Protein AF-A0A538TF18-F1 (afdb_monomer)

Mean predicted aligned error: 10.67 Å

Secondary structure (DSSP, 8-state):
----------EEEE--------SS-TTHHHHHEEEEEEETTTS-HHHHHHHPPPHHHHHHHHHHHHHTT--EEEEE-SSEEEEEEE-SSHHHHHHHHHHHHHHS-TTTSSSTTPEEEETHHHHHHHHHHHTTTTSSSTT-TTGGGT-

Foldseek 3Di:
DDDPDPPQDWDKDFLDDDDDDPDDPPPVQLQQKKKKKFFVVLDPLVLLVLLQQDPQLVVQLSVQCVVVPWGWIWGDGSGMTMIMTGHPDDVNVVSNQVSNCVSHPVPNPDDPRIDMDGRPRNVVVVVCQCCCVRPPDRPDNPNVVVD

Organism: Eiseniibacteriota bacterium (NCBI:txid2212470)

Structure (mmCIF, N/CA/C/O backbone):
data_AF-A0A538TF18-F1
#
_entry.id   AF-A0A538TF18-F1
#
loop_
_atom_site.group_PDB
_atom_site.id
_atom_site.type_symbol
_atom_site.label_atom_id
_atom_site.label_alt_id
_atom_site.label_comp_id
_atom_site.label_asym_id
_atom_site.label_entity_id
_atom_site.label_seq_id
_atom_site.pdbx_PDB_ins_code
_atom_site.Cartn_x
_atom_site.Cartn_y
_atom_site.Cartn_z
_atom_site.occupancy
_atom_site.B_iso_or_equiv
_atom_site.auth_seq_id
_atom_site.auth_comp_id
_atom_site.auth_asym_id
_atom_site.auth_atom_id
_atom_site.pdbx_PDB_model_num
ATOM 1 N N . MET A 1 1 ? 23.520 30.107 -6.357 1.00 31.83 1 MET A N 1
ATOM 2 C CA . MET A 1 1 ? 23.564 29.030 -5.351 1.00 31.83 1 MET A CA 1
ATOM 3 C C . MET A 1 1 ? 22.113 28.641 -5.186 1.00 31.83 1 MET A C 1
ATOM 5 O O . MET A 1 1 ? 21.362 29.465 -4.696 1.00 31.83 1 MET A O 1
ATOM 9 N N . ALA A 1 2 ? 21.702 27.575 -5.872 1.00 30.50 2 ALA A N 1
ATOM 10 C CA . ALA A 1 2 ? 20.295 27.252 -6.080 1.00 30.50 2 ALA A CA 1
ATOM 11 C C . ALA A 1 2 ? 19.682 26.739 -4.775 1.00 30.50 2 ALA A C 1
ATOM 13 O O . ALA A 1 2 ? 20.268 25.869 -4.130 1.00 30.50 2 ALA A O 1
ATOM 14 N N . ASP A 1 3 ? 18.546 27.323 -4.409 1.00 27.80 3 ASP A N 1
ATOM 15 C CA . ASP A 1 3 ? 17.735 26.935 -3.267 1.00 27.80 3 ASP A CA 1
ATOM 16 C C . ASP A 1 3 ? 17.178 25.523 -3.483 1.00 27.80 3 ASP A C 1
ATOM 18 O O . ASP A 1 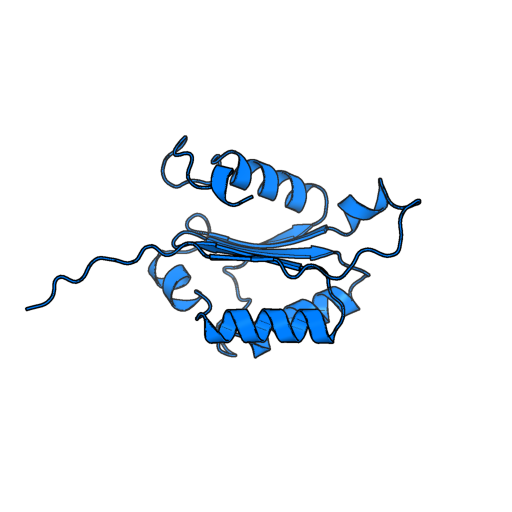3 ? 16.599 25.208 -4.524 1.00 27.80 3 ASP A O 1
ATOM 22 N N . ALA A 1 4 ? 17.407 24.656 -2.499 1.00 30.61 4 ALA A N 1
ATOM 23 C CA . ALA A 1 4 ? 16.839 23.322 -2.433 1.00 30.61 4 ALA A CA 1
ATOM 24 C C . ALA A 1 4 ? 15.389 23.428 -1.935 1.00 30.61 4 ALA A C 1
ATOM 26 O O . ALA A 1 4 ? 15.114 23.278 -0.746 1.00 30.61 4 ALA A O 1
ATOM 27 N N . GLU A 1 5 ? 14.460 23.722 -2.844 1.00 31.36 5 GLU A N 1
ATOM 28 C CA . GLU A 1 5 ? 13.035 23.502 -2.600 1.00 31.36 5 GLU A CA 1
ATOM 29 C C . GLU A 1 5 ? 12.767 21.992 -2.529 1.00 31.36 5 GLU A C 1
ATOM 31 O O . GLU A 1 5 ? 12.745 21.275 -3.529 1.00 31.36 5 GLU A O 1
ATOM 36 N N . SER A 1 6 ? 12.600 21.533 -1.289 1.00 39.31 6 SER A N 1
ATOM 37 C CA . SER A 1 6 ? 11.969 20.284 -0.865 1.00 39.31 6 SER A CA 1
ATOM 38 C C . SER A 1 6 ? 10.733 19.968 -1.721 1.00 39.31 6 SER A C 1
ATOM 40 O O . SER A 1 6 ? 9.635 20.470 -1.469 1.00 39.31 6 SER A O 1
ATOM 42 N N . THR A 1 7 ? 10.909 19.124 -2.732 1.00 36.72 7 THR A N 1
ATOM 43 C CA . THR A 1 7 ? 9.839 18.672 -3.624 1.00 36.72 7 THR A CA 1
ATOM 44 C C . THR A 1 7 ? 9.092 17.528 -2.939 1.00 36.72 7 THR A C 1
ATOM 46 O O . THR A 1 7 ? 9.462 16.359 -3.032 1.00 36.72 7 THR A O 1
ATOM 49 N N . CYS A 1 8 ? 8.057 17.884 -2.177 1.00 37.59 8 CYS A N 1
ATOM 50 C CA . CYS A 1 8 ? 7.060 16.957 -1.647 1.00 37.59 8 CYS A CA 1
ATOM 51 C C . CYS A 1 8 ? 6.126 16.534 -2.793 1.00 37.59 8 CYS A C 1
ATOM 53 O O . CYS A 1 8 ? 4.975 16.959 -2.863 1.00 37.59 8 CYS A O 1
ATOM 55 N N . ASP A 1 9 ? 6.631 15.757 -3.752 1.00 41.44 9 ASP A N 1
ATOM 56 C CA . ASP A 1 9 ? 5.785 15.266 -4.837 1.00 41.44 9 ASP A CA 1
ATOM 57 C C . ASP A 1 9 ? 5.034 14.015 -4.369 1.00 41.44 9 ASP A C 1
ATOM 59 O O . ASP A 1 9 ? 5.609 12.942 -4.163 1.00 41.44 9 ASP A O 1
ATOM 63 N N . THR A 1 10 ? 3.724 14.167 -4.193 1.00 45.47 10 THR A N 1
ATOM 64 C CA . THR A 1 10 ? 2.786 13.063 -3.970 1.00 45.47 10 THR A CA 1
ATOM 65 C C . THR A 1 10 ? 2.471 12.396 -5.309 1.00 45.47 10 THR A C 1
ATOM 67 O O . THR A 1 10 ? 2.102 13.079 -6.262 1.00 45.47 10 THR A O 1
ATOM 70 N N . TRP A 1 11 ? 2.582 11.065 -5.395 1.00 48.03 11 TRP A N 1
ATOM 71 C CA . TRP A 1 11 ? 2.313 10.322 -6.629 1.00 48.03 11 TRP A CA 1
ATOM 72 C C . TRP A 1 11 ? 1.281 9.221 -6.390 1.00 48.03 11 TRP A C 1
ATOM 74 O O . TRP A 1 11 ? 1.498 8.305 -5.596 1.00 48.03 11 TRP A O 1
ATOM 84 N N . VAL A 1 12 ? 0.185 9.281 -7.142 1.00 47.88 12 VAL A N 1
ATOM 85 C CA . VAL A 1 12 ? -0.804 8.205 -7.241 1.00 47.88 12 VAL A CA 1
ATOM 86 C C . VAL A 1 12 ? -0.584 7.519 -8.579 1.00 47.88 12 VAL A C 1
ATOM 88 O O . VAL A 1 12 ? -0.775 8.133 -9.629 1.00 47.88 12 VAL A O 1
ATOM 91 N N . ILE A 1 13 ? -0.172 6.253 -8.560 1.00 52.47 13 ILE A N 1
ATOM 92 C CA . ILE A 1 13 ? -0.143 5.442 -9.778 1.00 52.47 13 ILE A CA 1
ATOM 93 C C . ILE A 1 13 ? -1.381 4.557 -9.768 1.00 52.47 13 ILE A C 1
ATOM 95 O O . ILE A 1 13 ? -1.475 3.584 -9.017 1.00 52.47 13 ILE A O 1
ATOM 99 N N . MET A 1 14 ? -2.337 4.917 -10.621 1.00 47.59 14 MET A N 1
ATOM 100 C CA . MET A 1 14 ? -3.491 4.089 -10.941 1.00 47.59 14 MET A CA 1
ATOM 101 C C . MET A 1 14 ? -3.171 3.253 -12.177 1.00 47.59 14 MET A C 1
ATOM 103 O O . MET A 1 14 ? -3.177 3.769 -13.294 1.00 47.59 14 MET A O 1
ATOM 107 N N . THR A 1 15 ? -2.933 1.956 -11.993 1.00 49.56 15 THR A N 1
ATOM 108 C CA . THR A 1 15 ? -3.030 1.015 -13.114 1.00 49.56 15 THR A CA 1
ATOM 109 C C . THR A 1 15 ? -4.506 0.669 -13.276 1.00 49.56 15 THR A C 1
ATOM 111 O O . THR A 1 15 ? -5.120 0.117 -12.366 1.00 49.56 15 THR A O 1
ATOM 114 N N . THR A 1 16 ? -5.123 1.075 -14.387 1.00 39.69 16 THR A N 1
ATOM 115 C CA . THR A 1 16 ? -6.516 0.715 -14.692 1.00 39.69 16 THR A CA 1
ATOM 116 C C . THR A 1 16 ? -6.534 -0.183 -15.919 1.00 39.69 16 THR A C 1
ATOM 118 O O . THR A 1 16 ? -6.251 0.261 -17.031 1.00 39.69 16 THR A O 1
ATOM 121 N N . VAL A 1 17 ? -6.862 -1.464 -15.737 1.00 42.62 17 VAL A N 1
ATOM 122 C CA . VAL A 1 17 ? -7.113 -2.379 -16.856 1.00 42.62 17 VAL A CA 1
ATOM 123 C C . VAL A 1 17 ? -8.586 -2.225 -17.279 1.00 42.62 17 VAL A C 1
ATOM 125 O O . VAL A 1 17 ? -9.463 -2.154 -16.414 1.00 42.62 17 VAL A O 1
ATOM 128 N N . PRO A 1 18 ? -8.929 -2.142 -18.583 1.00 32.41 18 PRO A N 1
ATOM 129 C CA . PRO A 1 18 ? -10.301 -1.883 -19.022 1.00 32.41 18 PRO A CA 1
ATOM 130 C C . PRO A 1 18 ? -11.297 -2.940 -18.523 1.00 32.41 18 PRO A C 1
ATOM 132 O O . PRO A 1 18 ? -11.232 -4.119 -18.878 1.00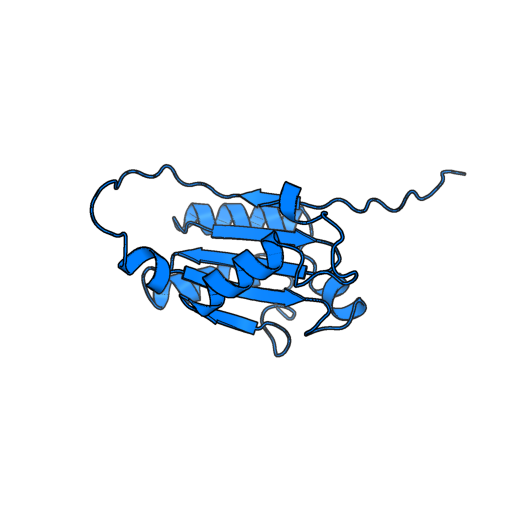 32.41 18 PRO A O 1
ATOM 135 N N . HIS A 1 19 ? -12.272 -2.496 -17.731 1.00 45.62 19 HIS A N 1
ATOM 136 C CA . HIS A 1 19 ? -13.249 -3.356 -17.066 1.00 45.62 19 HIS A CA 1
ATOM 137 C C . HIS A 1 19 ? -14.273 -3.924 -18.064 1.00 45.62 19 HIS A C 1
ATOM 139 O O . HIS A 1 19 ? -15.319 -3.328 -18.331 1.00 45.62 19 HIS A O 1
ATOM 145 N N . THR A 1 20 ? -14.026 -5.120 -18.597 1.00 41.88 20 THR A N 1
ATOM 146 C CA . THR A 1 20 ? -15.028 -5.878 -19.365 1.00 41.88 20 THR A CA 1
ATOM 147 C C . THR A 1 20 ? -15.590 -7.035 -18.547 1.00 41.88 20 THR A C 1
ATOM 149 O O . THR A 1 20 ? -15.412 -8.194 -18.893 1.00 41.88 20 THR A O 1
ATOM 152 N N . ARG A 1 21 ? -16.304 -6.735 -17.450 1.00 48.56 21 ARG A N 1
ATOM 153 C CA . ARG A 1 21 ? -17.258 -7.675 -16.814 1.00 48.56 21 ARG A CA 1
ATOM 154 C C . ARG A 1 21 ? -18.216 -6.959 -15.844 1.00 48.56 21 ARG A C 1
ATOM 156 O O . ARG A 1 21 ? -18.183 -7.121 -14.630 1.00 48.56 21 ARG A O 1
ATOM 163 N N . ARG A 1 22 ? -19.121 -6.148 -16.403 1.00 49.00 22 ARG A N 1
ATOM 164 C CA . ARG A 1 22 ? -20.319 -5.640 -15.706 1.00 49.00 22 ARG A CA 1
ATOM 165 C C . ARG A 1 22 ? -21.320 -6.791 -15.530 1.00 49.00 22 ARG A C 1
ATOM 167 O O . ARG A 1 22 ? -21.841 -7.231 -16.545 1.00 49.00 22 ARG A O 1
ATOM 174 N N . ALA A 1 23 ? -21.590 -7.251 -14.299 1.00 43.94 23 ALA A N 1
ATOM 175 C CA . ALA A 1 23 ? -22.965 -7.523 -13.811 1.00 43.94 23 ALA A CA 1
ATOM 176 C C . ALA A 1 23 ? -23.094 -8.306 -12.479 1.00 43.94 23 ALA A C 1
ATOM 178 O O . ALA A 1 23 ? -24.160 -8.200 -11.883 1.00 43.94 23 ALA A O 1
ATOM 179 N N . GLN A 1 24 ? -22.102 -9.057 -11.964 1.00 44.03 24 GLN A N 1
ATOM 180 C CA . GLN A 1 24 ? -22.418 -10.095 -10.944 1.00 44.03 24 GLN A CA 1
ATOM 181 C C . GLN A 1 24 ? -21.729 -10.017 -9.557 1.00 44.03 24 GLN A C 1
ATOM 183 O O . GLN A 1 24 ? -22.069 -10.811 -8.690 1.00 44.03 24 GLN A O 1
ATOM 188 N N . ALA A 1 25 ? -20.812 -9.080 -9.283 1.00 49.59 25 ALA A N 1
ATOM 189 C CA . ALA A 1 25 ? -19.827 -9.243 -8.192 1.00 49.59 25 ALA A CA 1
ATOM 190 C C . ALA A 1 25 ? -19.903 -8.241 -7.011 1.00 49.59 25 ALA A C 1
ATOM 192 O O . ALA A 1 25 ? -18.881 -7.935 -6.406 1.00 49.59 25 ALA A O 1
ATOM 193 N N . ARG A 1 26 ? -21.070 -7.676 -6.661 1.00 51.09 26 ARG A N 1
ATOM 194 C CA . ARG A 1 26 ? -21.117 -6.577 -5.661 1.00 51.09 26 ARG A CA 1
ATOM 195 C C . ARG A 1 26 ? -20.726 -6.985 -4.230 1.00 51.09 26 ARG A C 1
ATOM 197 O O . ARG A 1 26 ? -20.221 -6.137 -3.506 1.00 51.09 26 ARG A O 1
ATOM 204 N N . THR A 1 27 ? -20.912 -8.247 -3.839 1.00 47.50 27 THR A N 1
ATOM 205 C CA . THR A 1 27 ? -20.499 -8.758 -2.513 1.00 47.50 27 THR A CA 1
ATOM 206 C C . THR A 1 27 ? -19.102 -9.384 -2.549 1.00 47.50 27 THR A C 1
ATOM 208 O O . THR A 1 27 ? -18.315 -9.178 -1.633 1.00 47.50 27 THR A O 1
ATOM 211 N N . THR A 1 28 ? -18.745 -10.052 -3.649 1.00 59.19 28 THR A N 1
ATOM 212 C CA . THR A 1 28 ? -17.429 -10.686 -3.840 1.00 59.19 28 THR A CA 1
ATOM 213 C C . THR A 1 28 ? -16.298 -9.663 -3.982 1.00 59.19 28 THR A C 1
ATOM 215 O O . THR A 1 28 ? -15.181 -9.935 -3.565 1.00 59.19 28 THR A O 1
ATOM 218 N N . ALA A 1 29 ? -16.586 -8.469 -4.520 1.00 69.25 29 ALA A N 1
ATOM 219 C CA . ALA A 1 29 ? -15.574 -7.438 -4.760 1.00 69.25 29 ALA A CA 1
ATOM 220 C C . ALA A 1 29 ? -14.911 -6.917 -3.473 1.00 69.25 29 ALA A C 1
ATOM 222 O O . ALA A 1 29 ? -13.706 -6.668 -3.466 1.00 69.25 29 ALA A O 1
ATOM 223 N N . ILE A 1 30 ? -15.675 -6.776 -2.379 1.00 78.19 30 ILE A N 1
ATOM 224 C CA . ILE A 1 30 ? -15.098 -6.376 -1.088 1.00 78.19 30 ILE A CA 1
ATOM 225 C C . ILE A 1 30 ? -14.239 -7.513 -0.548 1.00 78.19 30 ILE A C 1
ATOM 227 O O . ILE A 1 30 ? -13.107 -7.263 -0.169 1.00 78.19 30 ILE A O 1
ATOM 231 N N . GLU A 1 31 ? -14.725 -8.757 -0.561 1.00 85.75 31 GLU A N 1
ATOM 232 C CA . GLU A 1 31 ? -13.977 -9.917 -0.049 1.00 85.75 31 GLU A CA 1
ATOM 233 C C . GLU A 1 31 ? -12.645 -10.146 -0.774 1.00 85.75 31 GLU A C 1
ATOM 235 O O . GLU A 1 31 ? -11.685 -10.613 -0.161 1.00 85.75 31 GLU A O 1
ATOM 240 N N . SER A 1 32 ? -12.564 -9.771 -2.052 1.00 89.25 32 SER A N 1
ATOM 241 C CA . SER A 1 32 ? -11.336 -9.836 -2.846 1.00 89.25 32 SER A CA 1
ATOM 242 C C . SER A 1 32 ? -10.363 -8.682 -2.610 1.00 89.25 32 SER A C 1
ATOM 244 O O . SER A 1 32 ? -9.212 -8.796 -3.012 1.00 89.25 32 SER A O 1
ATOM 246 N N . LEU A 1 33 ? -10.764 -7.571 -1.981 1.00 93.12 33 LEU A N 1
ATOM 247 C CA . LEU A 1 33 ? -9.846 -6.447 -1.794 1.00 93.12 33 LEU A CA 1
ATOM 248 C C . LEU A 1 33 ? -8.735 -6.827 -0.811 1.00 93.12 33 LEU A C 1
ATOM 250 O O . LEU A 1 33 ? -8.985 -7.382 0.264 1.00 93.12 33 LEU A O 1
ATOM 254 N N . ARG A 1 34 ? -7.500 -6.517 -1.179 1.00 94.81 34 ARG A N 1
ATOM 255 C CA . ARG A 1 34 ? -6.318 -6.659 -0.338 1.00 94.81 34 ARG A CA 1
ATOM 256 C C . ARG A 1 34 ? -5.567 -5.341 -0.296 1.00 94.81 34 ARG A C 1
ATOM 258 O O . ARG A 1 34 ? -5.631 -4.562 -1.247 1.00 94.81 34 ARG A O 1
ATOM 265 N N . ALA A 1 35 ? -4.880 -5.102 0.812 1.00 93.56 35 ALA A N 1
ATOM 266 C CA . ALA A 1 35 ? -3.960 -3.990 0.942 1.00 93.56 35 ALA A CA 1
ATOM 267 C C . ALA A 1 35 ? -2.681 -4.427 1.649 1.00 93.56 35 ALA A C 1
ATOM 269 O O . ALA A 1 35 ? -2.712 -5.235 2.577 1.00 93.56 35 ALA A O 1
ATOM 270 N N . LEU A 1 36 ? -1.568 -3.846 1.230 1.00 91.88 36 LEU A N 1
ATOM 271 C CA . LEU A 1 36 ? -0.288 -3.929 1.907 1.00 91.88 36 LEU A CA 1
ATOM 272 C C . LEU A 1 36 ? 0.142 -2.500 2.216 1.00 91.88 36 LEU A C 1
ATOM 274 O O . LEU A 1 36 ? 0.318 -1.704 1.296 1.00 91.88 36 LEU A O 1
ATOM 278 N N . THR A 1 37 ? 0.261 -2.167 3.497 1.00 90.19 37 THR A N 1
ATOM 279 C CA . THR A 1 37 ? 0.462 -0.786 3.948 1.00 90.19 37 THR A CA 1
ATOM 280 C C . THR A 1 37 ? 1.651 -0.666 4.889 1.00 90.19 37 THR A C 1
ATOM 282 O O . THR A 1 37 ? 1.839 -1.495 5.778 1.00 90.19 37 THR A O 1
ATOM 285 N N . ILE A 1 38 ? 2.416 0.408 4.725 1.00 87.19 38 ILE A N 1
ATOM 286 C CA . ILE A 1 38 ? 3.363 0.927 5.710 1.00 87.19 38 ILE A CA 1
ATOM 287 C C . ILE A 1 38 ? 3.093 2.420 5.894 1.00 87.19 38 ILE A C 1
ATOM 289 O O . ILE A 1 38 ? 2.815 3.135 4.928 1.00 87.19 38 ILE A O 1
ATOM 293 N N . SER A 1 39 ? 3.146 2.901 7.133 1.00 86.56 39 SER A N 1
ATOM 294 C CA . SER A 1 39 ? 2.950 4.319 7.435 1.00 86.56 39 SER A CA 1
ATOM 295 C C . SER A 1 39 ? 3.769 4.752 8.645 1.00 86.56 39 SER A C 1
ATOM 297 O O . SER A 1 39 ? 4.347 3.921 9.343 1.00 86.56 39 SER A O 1
ATOM 299 N N . HIS A 1 40 ? 3.757 6.049 8.939 1.00 81.88 40 HIS A N 1
ATOM 300 C CA . HIS A 1 40 ? 4.415 6.626 10.118 1.00 81.88 40 HIS A CA 1
ATOM 301 C C . HIS A 1 40 ? 3.905 6.068 11.467 1.00 81.88 40 HIS A C 1
ATOM 303 O O . HIS A 1 40 ? 4.531 6.281 12.502 1.00 81.88 40 HIS A O 1
ATOM 309 N N . HIS A 1 41 ? 2.763 5.367 11.477 1.00 80.69 41 HIS A N 1
ATOM 310 C CA . HIS A 1 41 ? 2.266 4.651 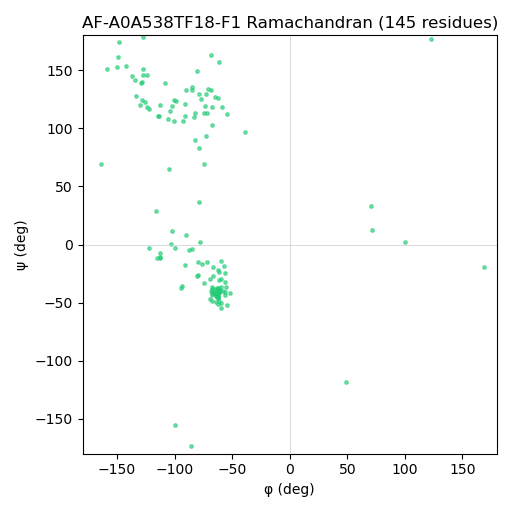12.655 1.00 80.69 41 HIS A CA 1
ATOM 311 C C . HIS A 1 41 ? 2.965 3.302 12.876 1.00 80.69 41 HIS A C 1
ATOM 313 O O . HIS A 1 41 ? 2.994 2.812 14.003 1.00 80.69 41 HIS A O 1
ATOM 319 N N . THR A 1 42 ? 3.492 2.687 11.814 1.00 81.12 42 THR A N 1
ATOM 320 C CA . THR A 1 42 ? 4.093 1.342 11.844 1.00 81.12 42 THR A CA 1
ATOM 321 C C . THR A 1 42 ? 5.601 1.353 11.605 1.00 81.12 42 THR A C 1
ATOM 323 O O . THR A 1 42 ? 6.250 0.329 11.807 1.00 81.12 42 THR A O 1
ATOM 326 N N . ALA A 1 43 ? 6.157 2.489 11.185 1.00 83.25 43 ALA A N 1
ATOM 327 C CA . ALA A 1 43 ? 7.568 2.665 10.885 1.00 83.25 43 ALA A CA 1
ATOM 328 C C . ALA A 1 43 ? 8.017 4.111 11.150 1.00 83.25 43 ALA A C 1
ATOM 330 O O . ALA A 1 43 ? 7.230 5.056 11.074 1.00 83.25 43 ALA A O 1
ATOM 331 N N . SER A 1 44 ? 9.297 4.280 11.455 1.00 83.19 44 SER A N 1
ATOM 332 C CA . SER A 1 44 ? 9.979 5.571 11.530 1.00 83.19 44 SER A CA 1
ATOM 333 C C . SER A 1 44 ? 10.113 6.225 10.148 1.00 83.19 44 SER A C 1
ATOM 335 O O . SER A 1 44 ? 10.003 5.568 9.113 1.00 83.19 44 SER A O 1
ATOM 337 N N . LEU A 1 45 ? 10.386 7.533 10.121 1.00 79.19 45 LEU A N 1
ATOM 338 C CA . LEU A 1 45 ? 10.599 8.261 8.865 1.00 79.19 45 LEU A CA 1
ATOM 339 C C . LEU A 1 45 ? 11.787 7.703 8.065 1.00 79.19 45 LEU A C 1
ATOM 341 O O . LEU A 1 45 ? 11.675 7.544 6.858 1.00 79.19 45 LEU A O 1
ATOM 345 N N . GLU A 1 46 ? 12.882 7.336 8.735 1.00 79.00 46 GLU A N 1
ATOM 346 C CA . GLU A 1 46 ? 14.059 6.729 8.095 1.00 79.00 46 GLU A CA 1
ATOM 347 C C . GLU A 1 46 ? 13.708 5.395 7.411 1.00 79.00 46 GLU A C 1
ATOM 349 O O . GLU A 1 46 ? 14.142 5.118 6.293 1.00 79.00 46 GLU A O 1
ATOM 354 N N . GLU A 1 47 ? 12.859 4.582 8.045 1.00 80.12 47 GLU A N 1
ATOM 355 C CA . GLU A 1 47 ? 12.351 3.347 7.447 1.00 80.12 47 GLU A CA 1
ATOM 356 C C . GLU A 1 47 ? 11.434 3.629 6.255 1.00 80.12 47 GLU A C 1
ATOM 358 O O . GLU A 1 47 ? 11.548 2.950 5.238 1.00 80.12 47 GLU A O 1
ATOM 363 N N . LEU A 1 48 ? 10.555 4.631 6.344 1.00 79.38 48 LEU A N 1
ATOM 364 C CA . LEU A 1 48 ? 9.682 5.026 5.235 1.00 79.38 48 LEU A CA 1
ATOM 365 C C . LEU A 1 48 ? 10.469 5.554 4.034 1.00 79.38 48 LEU A C 1
ATOM 367 O O . LEU A 1 48 ? 10.141 5.201 2.907 1.00 79.38 48 LEU A O 1
ATOM 371 N N . GLU A 1 49 ? 11.500 6.366 4.262 1.00 77.12 49 GLU A N 1
ATOM 372 C CA . GLU A 1 49 ? 12.373 6.893 3.209 1.00 77.12 49 GLU A CA 1
ATOM 373 C C . GLU A 1 49 ? 13.149 5.776 2.514 1.00 77.12 49 GLU A C 1
ATOM 375 O O . GLU A 1 49 ? 13.204 5.735 1.286 1.00 77.12 49 GLU A O 1
ATOM 380 N N . ARG A 1 50 ? 13.695 4.834 3.289 1.00 77.12 50 ARG A N 1
ATOM 381 C CA . ARG A 1 50 ? 14.386 3.656 2.753 1.00 77.12 50 ARG A CA 1
ATOM 382 C C . ARG A 1 50 ? 13.449 2.777 1.921 1.00 77.12 50 ARG A C 1
ATOM 384 O O . ARG A 1 50 ? 13.823 2.305 0.857 1.00 77.12 50 ARG A O 1
ATOM 391 N N . LEU A 1 51 ? 12.212 2.601 2.383 1.00 76.94 51 LEU A N 1
ATOM 392 C CA . LEU A 1 51 ? 11.203 1.758 1.734 1.00 76.94 51 LEU A CA 1
ATOM 393 C C . LEU A 1 51 ? 10.418 2.475 0.629 1.00 76.94 51 LEU A C 1
ATOM 395 O O . LEU A 1 51 ? 9.587 1.855 -0.044 1.00 76.94 51 LEU A O 1
ATOM 399 N N . ALA A 1 52 ? 10.666 3.768 0.424 1.00 77.75 52 ALA A N 1
ATOM 400 C CA . ALA A 1 52 ? 10.015 4.539 -0.613 1.00 77.75 52 ALA A CA 1
ATOM 401 C C . ALA A 1 52 ? 10.467 4.043 -1.991 1.00 77.75 52 ALA A C 1
ATOM 403 O O . ALA A 1 52 ? 11.629 4.144 -2.382 1.00 77.75 52 ALA A O 1
ATOM 404 N N . LEU A 1 53 ? 9.514 3.551 -2.783 1.00 78.25 53 LEU A N 1
ATOM 405 C CA . LEU A 1 53 ? 9.792 3.168 -4.163 1.00 78.25 53 LEU A CA 1
ATOM 406 C C . LEU A 1 53 ? 10.235 4.401 -4.961 1.00 78.25 53 LEU A C 1
ATOM 408 O O . LEU A 1 53 ? 9.503 5.395 -5.026 1.00 78.25 53 LEU A O 1
ATOM 412 N N . SER A 1 54 ? 11.394 4.313 -5.618 1.00 82.50 54 SER A N 1
ATOM 413 C CA . SER A 1 54 ? 11.839 5.316 -6.592 1.00 82.50 54 SER A CA 1
ATOM 414 C C . SER A 1 54 ? 10.859 5.410 -7.776 1.00 82.50 54 SER A C 1
ATOM 416 O O . SER A 1 54 ? 10.162 4.435 -8.064 1.00 82.50 54 SER A O 1
ATOM 418 N N . PRO A 1 55 ? 10.804 6.527 -8.527 1.00 80.75 55 PRO A N 1
ATOM 419 C CA . PRO A 1 55 ? 9.921 6.638 -9.694 1.00 80.75 55 PRO A CA 1
ATOM 420 C C . PRO A 1 55 ? 10.078 5.475 -10.691 1.00 80.75 55 PRO A C 1
ATOM 422 O O . PRO A 1 55 ? 9.093 4.886 -11.126 1.00 80.75 55 PRO A O 1
ATOM 425 N N . ALA A 1 56 ? 11.319 5.055 -10.961 1.00 83.25 56 ALA A N 1
ATOM 426 C CA . ALA A 1 56 ? 11.603 3.920 -11.837 1.00 83.25 56 ALA A CA 1
ATOM 427 C C . ALA A 1 56 ? 11.093 2.581 -11.270 1.00 83.25 56 ALA A C 1
ATOM 429 O O . ALA A 1 56 ? 10.590 1.745 -12.025 1.00 83.25 56 ALA A O 1
ATOM 430 N N . ALA A 1 57 ? 11.201 2.382 -9.952 1.00 83.69 57 ALA A N 1
ATOM 431 C CA . ALA A 1 57 ? 10.664 1.211 -9.264 1.00 83.69 57 ALA A CA 1
ATOM 432 C C . ALA A 1 57 ? 9.131 1.175 -9.334 1.00 83.69 57 ALA A C 1
ATOM 434 O O . ALA A 1 57 ? 8.553 0.127 -9.616 1.00 83.69 57 ALA A O 1
ATOM 435 N N . ARG A 1 58 ? 8.466 2.324 -9.161 1.00 84.12 58 ARG A N 1
ATOM 436 C CA . ARG A 1 58 ? 7.004 2.433 -9.278 1.00 84.12 58 ARG A CA 1
ATOM 437 C C . ARG A 1 58 ? 6.524 2.095 -10.690 1.00 84.12 58 ARG A C 1
ATOM 439 O O . ARG A 1 58 ? 5.612 1.287 -10.848 1.00 84.12 58 ARG A O 1
ATOM 446 N N . ASP A 1 59 ? 7.195 2.619 -11.713 1.00 84.38 59 ASP A N 1
ATOM 447 C CA . ASP A 1 59 ? 6.904 2.292 -13.112 1.00 84.38 59 ASP A CA 1
ATOM 448 C C . ASP A 1 59 ? 7.145 0.808 -13.425 1.00 84.38 59 ASP A C 1
ATOM 450 O O . ASP A 1 59 ? 6.403 0.180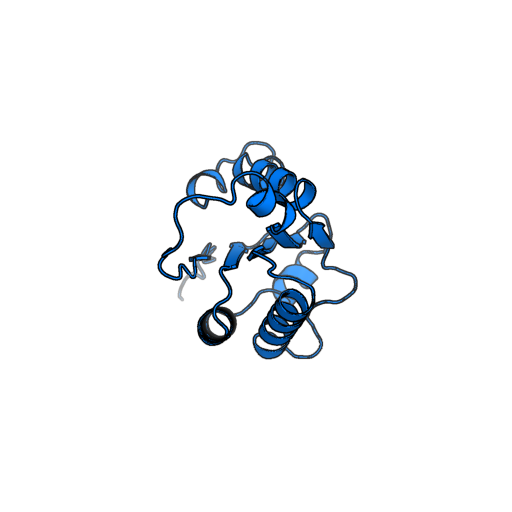 -14.184 1.00 84.38 59 ASP A O 1
ATOM 454 N N . ALA A 1 60 ? 8.204 0.223 -12.860 1.00 86.25 60 ALA A N 1
ATOM 455 C CA . ALA A 1 60 ? 8.495 -1.197 -13.015 1.00 86.25 60 ALA A CA 1
ATOM 456 C C . ALA A 1 60 ? 7.447 -2.074 -12.318 1.00 86.25 60 ALA A C 1
ATOM 458 O O . ALA A 1 60 ? 7.078 -3.114 -12.865 1.00 86.25 60 ALA A O 1
ATOM 459 N N . LEU A 1 61 ? 6.960 -1.662 -11.145 1.00 87.31 61 LEU A N 1
ATOM 460 C CA . LEU A 1 61 ? 5.866 -2.324 -10.441 1.00 87.31 61 LEU A CA 1
ATOM 461 C C . LEU A 1 61 ? 4.583 -2.273 -11.273 1.00 87.31 61 LEU A C 1
ATOM 463 O O . LEU A 1 61 ? 3.999 -3.322 -11.535 1.00 87.31 61 LEU A O 1
ATOM 467 N N . ALA A 1 62 ? 4.201 -1.087 -11.751 1.00 86.44 62 ALA A N 1
ATOM 468 C CA . ALA A 1 62 ? 3.021 -0.893 -12.589 1.00 86.44 62 ALA A CA 1
ATOM 469 C C . ALA A 1 62 ? 3.054 -1.798 -13.830 1.00 86.44 62 ALA A C 1
ATOM 471 O O . ALA A 1 62 ? 2.149 -2.605 -14.028 1.00 86.44 62 ALA A O 1
ATOM 472 N N . ARG A 1 63 ? 4.157 -1.778 -14.595 1.00 87.31 63 ARG A N 1
ATOM 473 C CA . ARG A 1 63 ? 4.328 -2.647 -15.776 1.00 87.31 63 ARG A CA 1
ATOM 474 C C . ARG A 1 63 ? 4.250 -4.136 -15.448 1.00 87.31 63 ARG A C 1
ATOM 476 O O . ARG A 1 63 ? 3.753 -4.915 -16.257 1.00 87.31 63 ARG A O 1
ATOM 483 N N . ARG A 1 64 ? 4.776 -4.558 -14.294 1.00 88.25 64 ARG A N 1
ATOM 484 C CA . ARG A 1 64 ? 4.707 -5.962 -13.867 1.00 88.25 64 ARG A CA 1
ATOM 485 C C . ARG A 1 64 ? 3.277 -6.370 -13.554 1.00 88.25 64 ARG A C 1
ATOM 487 O O . ARG A 1 64 ? 2.856 -7.404 -14.057 1.00 88.25 64 ARG A O 1
ATOM 494 N N . LEU A 1 65 ? 2.559 -5.563 -12.772 1.00 87.69 65 LEU A N 1
ATOM 495 C CA . LEU A 1 65 ? 1.164 -5.811 -12.396 1.00 87.69 65 LEU A CA 1
ATOM 496 C C . LEU A 1 65 ? 0.246 -5.821 -13.627 1.00 87.69 65 LEU A C 1
ATOM 498 O O . LEU A 1 65 ? -0.561 -6.735 -13.780 1.00 87.69 65 LEU A O 1
ATOM 502 N N . GLU A 1 66 ? 0.454 -4.896 -14.565 1.00 87.44 66 GLU A N 1
ATOM 503 C CA . GLU A 1 66 ? -0.227 -4.891 -15.865 1.00 87.44 66 GLU A CA 1
ATOM 504 C C . GLU A 1 66 ? 0.096 -6.142 -16.690 1.00 87.44 66 GLU A C 1
ATOM 506 O O . GLU A 1 66 ? -0.807 -6.777 -17.236 1.00 87.44 66 GLU A O 1
ATOM 511 N N . GLY A 1 67 ? 1.372 -6.540 -16.749 1.00 84.69 67 GLY A N 1
ATOM 512 C CA . GLY A 1 67 ? 1.821 -7.722 -17.488 1.00 84.69 67 GLY A CA 1
ATOM 513 C C . GLY A 1 67 ? 1.211 -9.035 -16.993 1.00 84.69 67 GLY A C 1
ATOM 514 O O . GLY A 1 67 ? 1.118 -9.990 -17.763 1.00 84.69 67 GLY A O 1
ATOM 515 N N . VAL A 1 68 ? 0.764 -9.075 -15.735 1.00 83.38 68 VAL A N 1
ATOM 516 C CA . VAL A 1 68 ? 0.059 -10.220 -15.148 1.00 83.38 68 VAL A CA 1
ATOM 517 C C . VAL A 1 68 ? -1.458 -10.026 -15.025 1.00 83.38 68 VAL A C 1
ATOM 519 O O . VAL A 1 68 ? -2.150 -10.934 -14.571 1.00 83.38 68 VAL A O 1
ATOM 522 N N . GLY A 1 69 ? -1.990 -8.879 -15.458 1.00 84.56 69 GLY A N 1
ATOM 523 C CA . GLY A 1 69 ? -3.426 -8.594 -15.467 1.00 84.56 69 GLY A CA 1
ATOM 524 C C . GLY A 1 69 ? -4.041 -8.380 -14.082 1.00 84.56 69 GLY A C 1
ATOM 525 O O . GLY A 1 69 ? -5.191 -8.763 -13.873 1.00 84.56 69 GLY A O 1
ATOM 526 N N . ILE A 1 70 ? -3.291 -7.804 -13.139 1.00 85.12 70 ILE A N 1
ATOM 527 C CA . ILE A 1 70 ? -3.773 -7.510 -11.783 1.00 85.12 70 ILE A CA 1
ATOM 528 C C . ILE A 1 70 ? -4.189 -6.042 -11.688 1.00 85.12 70 ILE A C 1
ATOM 530 O O . ILE A 1 70 ? -3.377 -5.148 -11.915 1.00 85.12 70 ILE A O 1
ATOM 534 N N . ASP A 1 71 ? -5.442 -5.804 -11.295 1.00 84.50 71 ASP A N 1
ATOM 535 C CA . ASP A 1 71 ? -5.943 -4.467 -10.973 1.00 84.50 71 ASP A CA 1
ATOM 536 C C . ASP A 1 71 ? -5.397 -4.022 -9.611 1.00 84.50 71 ASP A C 1
ATOM 538 O O . ASP A 1 71 ? -5.747 -4.601 -8.574 1.00 84.50 71 ASP A O 1
ATOM 542 N N . ALA A 1 72 ? -4.549 -2.991 -9.619 1.00 89.50 72 ALA A N 1
ATOM 543 C CA . ALA A 1 72 ? -3.911 -2.471 -8.420 1.00 89.50 72 ALA A CA 1
ATOM 544 C C . ALA A 1 72 ? -3.770 -0.941 -8.414 1.00 89.50 72 ALA A C 1
ATOM 546 O O . ALA A 1 72 ? -3.678 -0.282 -9.453 1.00 89.50 72 ALA A O 1
ATOM 547 N N . VAL A 1 73 ? -3.716 -0.383 -7.208 1.00 89.56 73 VAL A N 1
ATOM 548 C CA . VAL A 1 73 ? -3.505 1.041 -6.944 1.00 89.56 73 VAL A CA 1
ATOM 549 C C . VAL A 1 73 ? -2.361 1.191 -5.956 1.00 89.56 73 VAL A C 1
ATOM 551 O O . VAL A 1 73 ? -2.410 0.625 -4.864 1.00 89.56 73 VAL A O 1
ATOM 554 N N . LEU A 1 74 ? -1.346 1.968 -6.334 1.00 87.88 74 LEU A N 1
ATOM 555 C CA . LEU A 1 74 ? -0.257 2.362 -5.447 1.00 87.88 74 LEU A CA 1
ATOM 556 C C . LEU A 1 74 ? -0.481 3.803 -4.975 1.00 87.88 74 LEU A C 1
ATOM 558 O O . LEU A 1 74 ? -0.480 4.734 -5.785 1.00 87.88 74 LEU A O 1
ATOM 562 N N . LEU A 1 75 ? -0.609 3.974 -3.662 1.00 86.19 75 LEU A N 1
ATOM 563 C CA . LEU A 1 75 ? -0.633 5.259 -2.974 1.00 86.19 75 LEU A CA 1
ATOM 564 C C . LEU A 1 75 ? 0.705 5.458 -2.260 1.00 86.19 75 LEU A C 1
ATOM 566 O O . LEU A 1 75 ? 0.979 4.799 -1.259 1.00 86.19 75 LEU A O 1
ATOM 570 N N . ALA A 1 76 ? 1.541 6.360 -2.771 1.00 80.12 76 ALA A N 1
ATOM 571 C CA . ALA A 1 76 ? 2.841 6.665 -2.185 1.00 80.12 76 ALA A CA 1
ATOM 572 C C . ALA A 1 76 ? 2.950 8.162 -1.874 1.00 80.12 76 ALA A C 1
ATOM 574 O O . ALA A 1 76 ? 2.899 9.012 -2.767 1.00 80.12 76 ALA A O 1
ATOM 575 N N . THR A 1 77 ? 3.131 8.472 -0.595 1.00 78.94 77 THR A N 1
ATOM 576 C CA . THR A 1 77 ? 3.407 9.818 -0.084 1.00 78.94 77 THR A CA 1
ATOM 577 C C . THR A 1 77 ? 4.654 9.777 0.803 1.00 78.94 77 THR A C 1
ATOM 579 O O . THR A 1 77 ? 5.231 8.713 1.023 1.00 78.94 77 THR A O 1
ATOM 582 N N . CYS A 1 78 ? 5.079 10.917 1.347 1.00 75.44 78 CYS A N 1
ATOM 583 C CA . CYS A 1 78 ? 6.168 10.962 2.330 1.00 75.44 78 CYS A CA 1
ATOM 584 C C . CYS A 1 78 ? 5.856 10.199 3.632 1.00 75.44 78 CYS A C 1
ATOM 586 O O . CYS A 1 78 ? 6.770 9.787 4.338 1.00 75.44 78 CYS A O 1
ATOM 588 N N . ASN A 1 79 ? 4.573 9.978 3.940 1.00 77.19 79 ASN A N 1
ATOM 589 C CA . ASN A 1 79 ? 4.130 9.450 5.234 1.00 77.19 79 ASN A CA 1
ATOM 590 C C . ASN A 1 79 ? 3.530 8.039 5.151 1.00 77.19 79 ASN A C 1
ATOM 592 O O . ASN A 1 79 ? 3.184 7.460 6.190 1.00 77.19 79 ASN A O 1
ATOM 596 N N . ARG A 1 80 ? 3.341 7.509 3.934 1.00 84.56 80 ARG A N 1
ATOM 597 C CA . ARG A 1 80 ? 2.797 6.167 3.694 1.00 84.56 80 ARG A CA 1
ATOM 598 C C . ARG A 1 80 ? 3.154 5.620 2.320 1.00 84.56 80 ARG A C 1
ATOM 600 O O . ARG A 1 80 ? 3.246 6.363 1.348 1.00 84.56 80 ARG A O 1
ATOM 607 N N . THR A 1 81 ? 3.250 4.300 2.242 1.00 86.31 81 THR A N 1
ATOM 608 C CA . THR A 1 81 ? 3.222 3.554 0.984 1.00 86.31 81 THR A CA 1
ATOM 609 C C . THR A 1 81 ? 2.205 2.431 1.124 1.00 86.31 81 THR A C 1
ATOM 611 O O . THR A 1 81 ? 2.322 1.581 2.005 1.00 86.31 81 THR A O 1
ATOM 614 N N . GLU A 1 82 ? 1.190 2.438 0.267 1.00 89.38 82 GLU A N 1
ATOM 615 C CA . GLU A 1 82 ? 0.081 1.493 0.318 1.00 89.38 82 GLU A CA 1
ATOM 616 C C . GLU A 1 82 ? -0.200 0.938 -1.077 1.00 89.38 82 GLU A C 1
ATOM 618 O O . GLU A 1 82 ? -0.377 1.693 -2.032 1.00 89.38 82 GLU A O 1
ATOM 623 N N . LEU A 1 83 ? -0.246 -0.386 -1.200 1.00 91.25 83 LEU A N 1
ATOM 624 C CA . LEU A 1 83 ? -0.628 -1.079 -2.424 1.00 91.25 83 LEU A CA 1
ATOM 625 C C . LEU A 1 83 ? -1.955 -1.792 -2.192 1.00 91.25 83 LEU A C 1
ATOM 627 O O . LEU A 1 83 ? -2.036 -2.675 -1.341 1.00 91.25 83 LEU A O 1
ATOM 631 N N . TYR A 1 84 ? -2.969 -1.435 -2.969 1.00 92.44 84 TYR A N 1
ATOM 632 C CA . TYR A 1 84 ? -4.286 -2.064 -2.966 1.00 92.44 84 TYR A CA 1
ATOM 633 C C . TYR A 1 84 ? -4.463 -2.889 -4.233 1.00 92.44 84 TYR A C 1
ATOM 635 O O . TYR A 1 84 ? -4.090 -2.424 -5.306 1.00 92.44 84 TYR A O 1
ATOM 643 N N . TRP A 1 85 ? -5.051 -4.080 -4.143 1.00 92.69 85 TRP A N 1
ATOM 644 C CA . TRP A 1 85 ? -5.350 -4.897 -5.323 1.00 92.69 85 TRP A CA 1
ATOM 645 C C . TRP A 1 85 ? -6.590 -5.766 -5.134 1.00 92.69 85 TRP A C 1
ATOM 647 O O . TRP A 1 85 ? -7.038 -6.023 -4.012 1.00 92.69 85 TRP A O 1
ATOM 657 N N . ILE A 1 86 ? -7.143 -6.232 -6.253 1.00 90.69 86 ILE A N 1
ATOM 658 C CA . ILE A 1 86 ? -8.218 -7.226 -6.267 1.00 90.69 86 ILE A CA 1
ATOM 659 C C . ILE A 1 86 ? -7.604 -8.625 -6.348 1.00 90.69 86 ILE A C 1
ATOM 661 O O . ILE A 1 86 ? -7.040 -9.018 -7.367 1.00 90.69 86 ILE A O 1
ATOM 665 N N . SER A 1 87 ? -7.723 -9.391 -5.267 1.00 88.38 87 SER A N 1
ATOM 666 C CA . SER A 1 87 ? -7.269 -10.777 -5.197 1.00 88.38 87 SER A CA 1
ATOM 667 C C . SER A 1 87 ? -8.236 -11.717 -5.914 1.00 88.38 87 SER A C 1
ATOM 669 O O . SER A 1 87 ? -9.428 -11.779 -5.605 1.00 88.38 87 SER A O 1
ATOM 671 N N . GLY A 1 88 ? -7.704 -12.497 -6.855 1.00 86.00 88 GLY A N 1
ATOM 672 C CA . GLY A 1 88 ? -8.381 -13.652 -7.454 1.00 86.00 88 GLY A CA 1
ATOM 673 C C . GLY A 1 88 ? -8.118 -14.964 -6.705 1.00 86.00 88 GLY A C 1
ATOM 674 O O . GLY A 1 88 ? -8.469 -16.029 -7.210 1.00 86.00 88 GLY A O 1
ATOM 675 N N . GLY A 1 89 ? -7.475 -14.899 -5.534 1.00 85.31 89 GLY A N 1
ATOM 676 C CA . GLY A 1 89 ? -6.983 -16.043 -4.772 1.00 85.31 89 GLY A CA 1
ATOM 677 C C . GLY A 1 89 ? -5.479 -15.957 -4.502 1.00 85.31 89 GLY A C 1
ATOM 678 O O . GLY A 1 89 ? -4.788 -15.060 -4.978 1.00 85.31 89 GLY A O 1
ATOM 679 N N . ARG A 1 90 ? -4.960 -16.940 -3.759 1.00 86.25 90 ARG A N 1
ATOM 680 C CA . ARG A 1 90 ? -3.585 -16.939 -3.230 1.00 86.25 90 ARG A CA 1
ATOM 681 C C . ARG A 1 90 ? -2.491 -16.755 -4.291 1.00 86.25 90 ARG A C 1
ATOM 683 O O . ARG A 1 90 ? -1.495 -16.099 -4.020 1.00 86.25 90 ARG A O 1
ATOM 690 N N . GLU A 1 91 ? -2.670 -17.324 -5.480 1.00 87.56 91 GLU A N 1
ATOM 691 C CA . GLU A 1 91 ? -1.706 -17.186 -6.582 1.00 87.56 91 GLU A CA 1
ATOM 692 C C . GLU A 1 91 ? -1.544 -15.719 -7.009 1.00 87.56 91 GLU A C 1
ATOM 694 O O . GLU A 1 91 ? -0.424 -15.246 -7.181 1.00 87.56 91 GLU A O 1
ATOM 699 N N . VAL A 1 92 ? -2.652 -14.973 -7.085 1.00 88.06 92 VAL A N 1
ATOM 700 C CA . VAL A 1 92 ? -2.637 -13.538 -7.402 1.00 88.06 92 VAL A CA 1
ATOM 701 C C . VAL A 1 92 ? -1.869 -12.766 -6.332 1.00 88.06 92 VAL A C 1
ATOM 703 O O . VAL A 1 92 ? -1.013 -11.952 -6.668 1.00 88.06 92 VAL A O 1
ATOM 706 N N . ASP A 1 93 ? -2.111 -13.056 -5.053 1.00 89.00 93 ASP A N 1
ATOM 707 C CA . ASP A 1 93 ? -1.417 -12.384 -3.948 1.00 89.00 93 ASP A CA 1
ATOM 708 C C . ASP A 1 93 ? 0.096 -12.651 -3.996 1.00 89.00 93 ASP A C 1
ATOM 710 O O . ASP A 1 93 ? 0.908 -11.730 -3.884 1.00 89.00 93 ASP A O 1
ATOM 714 N N . GLU A 1 94 ? 0.503 -13.898 -4.245 1.00 88.88 94 GLU A N 1
ATOM 715 C CA . GLU A 1 94 ? 1.914 -14.269 -4.392 1.00 88.88 94 GLU A CA 1
ATOM 716 C C . GLU A 1 94 ? 2.580 -13.557 -5.579 1.00 88.88 94 GLU A C 1
ATOM 718 O O . GLU A 1 94 ? 3.729 -13.114 -5.461 1.00 88.88 94 GLU A O 1
ATOM 723 N N . MET A 1 95 ? 1.857 -13.380 -6.689 1.00 89.12 95 MET A N 1
ATOM 724 C CA . MET A 1 95 ? 2.323 -12.619 -7.849 1.00 89.12 95 MET A CA 1
ATOM 725 C C . MET A 1 95 ? 2.490 -11.130 -7.539 1.00 89.12 95 MET A C 1
ATOM 727 O O . MET A 1 95 ? 3.505 -10.551 -7.930 1.00 89.12 95 MET A O 1
ATOM 731 N N . VAL A 1 96 ? 1.564 -10.515 -6.794 1.00 89.06 96 VAL A N 1
ATOM 732 C CA . VAL A 1 96 ? 1.705 -9.121 -6.333 1.00 89.06 96 VAL A CA 1
ATOM 733 C C . VAL A 1 96 ? 2.933 -8.971 -5.443 1.00 89.06 96 VAL A C 1
ATOM 735 O O . VAL A 1 96 ? 3.765 -8.093 -5.674 1.00 89.06 96 VAL A O 1
ATOM 738 N N . HIS A 1 97 ? 3.104 -9.858 -4.462 1.00 88.19 97 HIS A N 1
ATOM 739 C CA . HIS A 1 97 ? 4.269 -9.832 -3.582 1.00 88.19 97 HIS A CA 1
ATOM 740 C C . HIS A 1 97 ? 5.584 -10.029 -4.351 1.00 88.19 97 HIS A C 1
ATOM 742 O O . HIS A 1 97 ? 6.587 -9.388 -4.037 1.00 88.19 97 HIS A O 1
ATOM 748 N N . ALA A 1 98 ? 5.597 -10.892 -5.371 1.00 86.88 98 ALA A N 1
ATOM 749 C CA . ALA A 1 98 ? 6.754 -11.073 -6.242 1.00 86.88 98 ALA A CA 1
ATOM 750 C C . ALA A 1 98 ? 7.027 -9.836 -7.114 1.00 86.88 98 ALA A C 1
ATOM 752 O O . ALA A 1 98 ? 8.185 -9.451 -7.276 1.00 86.88 98 ALA A O 1
ATOM 753 N N . ALA A 1 99 ? 5.982 -9.191 -7.641 1.00 86.88 99 ALA A N 1
ATOM 754 C CA . ALA A 1 99 ? 6.105 -7.960 -8.415 1.00 86.88 99 ALA A CA 1
ATOM 755 C C . ALA A 1 99 ? 6.687 -6.821 -7.569 1.00 86.88 99 ALA A C 1
ATOM 757 O O . ALA A 1 99 ? 7.582 -6.119 -8.041 1.00 86.88 99 ALA A O 1
ATOM 758 N N . LEU A 1 100 ? 6.240 -6.695 -6.316 1.00 83.75 100 LEU A N 1
ATOM 759 C CA . LEU A 1 100 ? 6.749 -5.713 -5.362 1.00 83.75 100 LEU A CA 1
ATOM 760 C C . LEU A 1 100 ? 8.226 -5.956 -5.030 1.00 83.75 100 LEU A C 1
ATOM 762 O O . LEU A 1 100 ? 9.033 -5.040 -5.169 1.00 83.75 100 LEU A O 1
ATOM 766 N N . ARG A 1 101 ? 8.600 -7.199 -4.695 1.00 82.25 101 ARG A N 1
ATOM 767 C CA . ARG A 1 101 ? 10.003 -7.592 -4.459 1.00 82.25 101 ARG A CA 1
ATOM 768 C C . ARG A 1 101 ? 10.909 -7.331 -5.655 1.00 82.25 101 ARG A C 1
ATOM 770 O O . ARG A 1 101 ? 12.048 -6.930 -5.487 1.00 82.25 101 ARG A O 1
ATOM 777 N N . GLY A 1 102 ? 10.419 -7.583 -6.868 1.00 78.50 102 GLY A N 1
ATOM 778 C CA . GLY A 1 102 ? 11.198 -7.351 -8.083 1.00 78.50 102 GLY A CA 1
ATOM 779 C C . GLY A 1 102 ? 11.304 -5.876 -8.481 1.00 78.50 102 GLY A C 1
ATOM 780 O O . GLY A 1 102 ? 12.109 -5.548 -9.358 1.00 78.50 102 GLY A O 1
ATOM 781 N N . ALA A 1 103 ? 10.440 -5.015 -7.939 1.00 75.56 103 ALA A N 1
ATOM 782 C CA . ALA A 1 103 ? 10.405 -3.585 -8.221 1.00 75.56 103 ALA A CA 1
ATOM 783 C C . ALA A 1 103 ? 11.200 -2.761 -7.202 1.00 75.56 103 ALA A C 1
ATOM 785 O O . ALA A 1 103 ? 11.829 -1.788 -7.607 1.00 75.56 103 ALA A O 1
ATOM 786 N N . GLY A 1 104 ? 11.165 -3.138 -5.923 1.00 68.31 104 GLY A N 1
ATOM 787 C CA . GLY A 1 104 ? 12.019 -2.557 -4.889 1.00 68.31 104 GLY A CA 1
ATOM 788 C C . GLY A 1 104 ? 13.385 -3.233 -4.793 1.00 68.31 104 GLY A C 1
ATOM 789 O O . GLY A 1 104 ? 13.726 -4.101 -5.600 1.00 68.31 104 GLY A O 1
ATOM 790 N N . GLU A 1 105 ? 14.154 -2.841 -3.781 1.00 59.69 105 GLU A N 1
ATOM 791 C CA . GLU A 1 105 ? 15.388 -3.540 -3.435 1.00 59.69 105 GLU A CA 1
ATOM 792 C C . GLU A 1 105 ? 15.052 -4.920 -2.823 1.00 59.69 105 GLU A C 1
ATOM 794 O O . GLU A 1 105 ? 14.162 -5.009 -1.968 1.00 59.69 105 GLU A O 1
ATOM 799 N N . PRO A 1 106 ? 15.72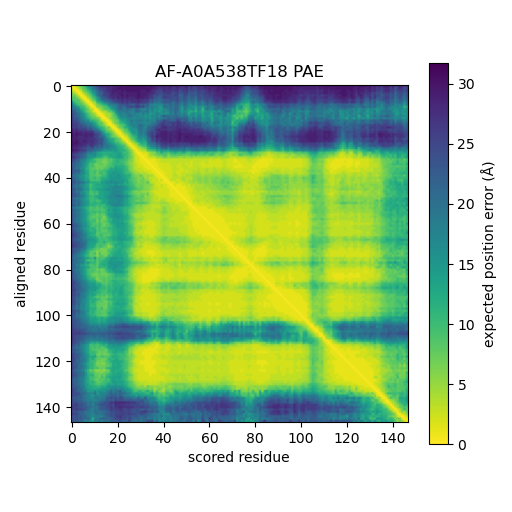7 -6.009 -3.246 1.00 49.19 106 PRO A N 1
ATOM 800 C CA . PRO A 1 106 ? 15.361 -7.389 -2.900 1.00 49.19 106 PRO A CA 1
ATOM 801 C C . PRO A 1 106 ? 15.277 -7.710 -1.400 1.00 49.19 106 PRO A C 1
ATOM 803 O O . PRO A 1 106 ? 14.571 -8.650 -1.034 1.00 49.19 106 PRO A O 1
ATOM 806 N N . ASP A 1 107 ? 15.979 -6.948 -0.556 1.00 51.66 107 ASP A N 1
ATOM 807 C CA . ASP A 1 107 ? 16.095 -7.182 0.890 1.00 51.66 107 ASP A CA 1
ATOM 808 C C . ASP A 1 107 ? 15.165 -6.299 1.743 1.00 51.66 107 ASP A C 1
ATOM 810 O O . ASP A 1 107 ? 15.120 -6.458 2.963 1.00 51.66 107 ASP A O 1
ATOM 814 N N . GLU A 1 108 ? 14.399 -5.384 1.137 1.00 54.00 108 GLU A N 1
ATOM 815 C CA . GLU A 1 108 ? 13.682 -4.345 1.892 1.00 54.00 108 GLU A CA 1
ATOM 816 C C . GLU A 1 108 ? 12.141 -4.481 1.862 1.00 54.00 108 GLU A C 1
ATOM 818 O O . GLU A 1 108 ?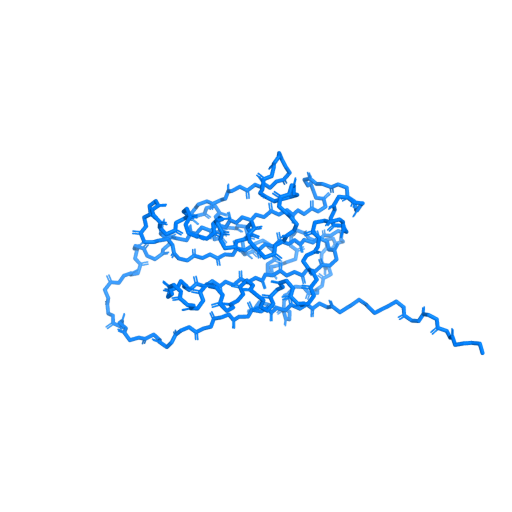 11.457 -3.892 2.695 1.00 54.00 108 GLU A O 1
ATOM 823 N N . LEU A 1 109 ? 11.543 -5.329 1.011 1.00 56.97 109 LEU A N 1
ATOM 824 C CA . LEU A 1 109 ? 10.075 -5.499 0.921 1.00 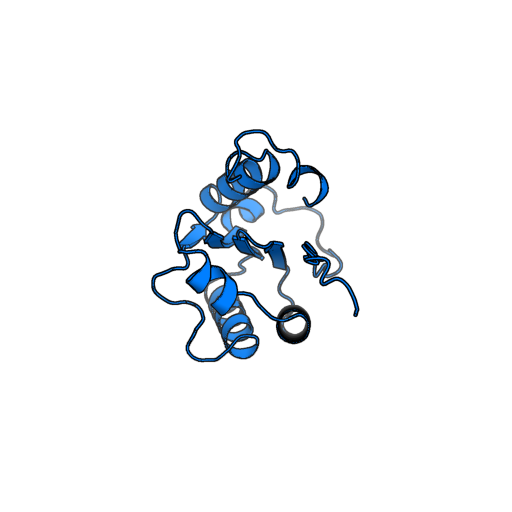56.97 109 LEU A CA 1
ATOM 825 C C . LEU A 1 109 ? 9.639 -6.981 0.878 1.00 56.97 109 LEU A C 1
ATOM 827 O O . LEU A 1 109 ? 10.227 -7.740 0.112 1.00 56.97 109 LEU A O 1
ATOM 831 N N . PRO A 1 110 ? 8.535 -7.428 1.527 1.00 53.50 110 PRO A N 1
ATOM 832 C CA . PRO A 1 110 ? 7.885 -6.975 2.761 1.00 53.50 110 PRO A CA 1
ATOM 833 C C . PRO A 1 110 ? 8.431 -7.736 3.993 1.00 53.50 110 PRO A C 1
ATOM 835 O O . PRO A 1 110 ? 8.326 -8.962 4.065 1.00 53.50 110 PRO A O 1
ATOM 838 N N . GLY A 1 111 ? 8.994 -6.998 4.957 1.00 56.78 111 GLY A N 1
ATOM 839 C CA . GLY A 1 111 ? 9.401 -7.482 6.288 1.00 56.78 111 GLY A CA 1
ATOM 840 C C . GLY A 1 111 ? 8.385 -7.151 7.396 1.00 56.78 111 GLY A C 1
ATOM 841 O O . GLY A 1 111 ? 7.212 -6.917 7.112 1.00 56.78 111 GLY A O 1
ATOM 842 N N . GLU A 1 112 ? 8.848 -7.079 8.653 1.00 60.47 112 GLU A N 1
ATOM 843 C CA . GLU A 1 112 ? 8.041 -6.829 9.873 1.00 60.47 112 GLU A CA 1
ATOM 844 C C . GLU A 1 112 ? 7.221 -5.519 9.860 1.00 60.47 112 GLU A C 1
ATOM 846 O O . GLU A 1 112 ? 6.271 -5.380 10.627 1.00 60.47 112 GLU A O 1
ATOM 851 N N . HIS A 1 113 ? 7.556 -4.566 8.987 1.00 70.00 113 HIS A N 1
ATOM 852 C CA . HIS A 1 113 ? 6.987 -3.212 9.000 1.00 70.00 113 HIS A CA 1
ATOM 853 C C . HIS A 1 113 ? 5.725 -3.032 8.144 1.00 70.00 113 HIS A C 1
ATOM 855 O O . HIS A 1 113 ? 4.999 -2.049 8.321 1.00 70.00 113 HIS A O 1
ATOM 861 N N . PHE A 1 114 ? 5.451 -3.954 7.213 1.00 81.88 114 PHE A N 1
ATOM 862 C CA . PHE A 1 114 ? 4.245 -3.894 6.387 1.00 81.88 114 PHE A CA 1
ATOM 863 C C . PHE A 1 114 ? 3.095 -4.647 7.044 1.00 81.88 114 PHE A C 1
ATOM 865 O O . PHE A 1 114 ? 3.222 -5.803 7.442 1.00 81.88 114 PHE A O 1
ATOM 872 N N . THR A 1 115 ? 1.932 -4.006 7.084 1.00 88.94 115 THR A N 1
ATOM 873 C CA . THR A 1 115 ? 0.688 -4.618 7.543 1.00 88.94 115 THR A CA 1
ATOM 874 C C . THR A 1 115 ? -0.154 -5.034 6.342 1.00 88.94 115 THR A C 1
ATOM 876 O O . THR A 1 115 ? -0.459 -4.217 5.472 1.00 88.94 115 THR A O 1
ATOM 879 N N . GLY A 1 116 ? -0.529 -6.312 6.290 1.00 91.31 116 GLY A N 1
ATOM 880 C CA . GLY A 1 116 ? -1.509 -6.830 5.336 1.00 91.31 116 GLY A CA 1
ATOM 881 C C . GLY A 1 116 ? -2.933 -6.644 5.858 1.00 91.31 116 GLY A C 1
ATOM 882 O O . GLY A 1 116 ? -3.218 -6.971 7.009 1.00 91.31 116 GLY A O 1
ATOM 883 N N . LEU A 1 117 ? -3.829 -6.133 5.016 1.00 93.81 117 LEU A N 1
ATOM 884 C CA . LEU A 1 117 ? -5.249 -5.972 5.317 1.00 93.81 117 LEU A CA 1
ATOM 885 C C . LEU A 1 117 ? -6.094 -6.682 4.262 1.00 93.81 117 LEU A C 1
ATOM 887 O O . LEU A 1 117 ? -5.770 -6.683 3.074 1.00 93.81 117 LEU A O 1
ATOM 891 N N . GLU A 1 118 ? -7.228 -7.229 4.693 1.00 94.06 118 GLU A N 1
ATOM 892 C CA . GLU A 1 118 ? -8.141 -7.956 3.816 1.00 94.06 118 GLU A CA 1
ATOM 893 C C . GLU A 1 118 ? -9.568 -7.432 3.924 1.00 94.06 118 GLU A C 1
ATOM 895 O O . GLU A 1 118 ? -10.043 -7.037 4.993 1.00 94.06 118 GLU A O 1
ATOM 900 N N . ALA A 1 119 ? -10.266 -7.468 2.796 1.00 92.44 119 ALA A N 1
ATOM 901 C CA . ALA A 1 119 ? -11.685 -7.212 2.679 1.00 92.44 119 ALA A CA 1
ATOM 902 C C . ALA A 1 119 ? -12.145 -5.931 3.388 1.00 92.44 119 ALA A C 1
ATOM 904 O O . ALA A 1 119 ? -11.704 -4.828 3.058 1.00 92.44 119 ALA A O 1
ATOM 905 N N . LEU A 1 120 ? -13.030 -6.060 4.380 1.00 93.06 120 LEU A N 1
ATOM 906 C CA . LEU A 1 120 ? -13.578 -4.920 5.106 1.00 93.06 120 LEU A CA 1
ATOM 907 C C . LEU A 1 120 ? -12.497 -4.119 5.845 1.00 93.06 120 LEU A C 1
ATOM 909 O O . LEU A 1 120 ? -12.646 -2.906 5.971 1.00 93.06 120 LEU A O 1
ATOM 913 N N . ALA A 1 121 ? -11.411 -4.753 6.298 1.00 93.81 121 ALA A N 1
ATOM 914 C CA . ALA A 1 121 ? -10.304 -4.043 6.936 1.00 93.81 121 ALA A CA 1
ATOM 915 C C . ALA A 1 121 ? -9.569 -3.149 5.927 1.00 93.81 121 ALA A C 1
ATOM 917 O O . ALA A 1 121 ? -9.318 -1.985 6.225 1.00 93.81 121 ALA A O 1
ATOM 918 N N . ALA A 1 122 ? -9.317 -3.653 4.713 1.00 93.81 122 ALA A N 1
ATOM 919 C CA . ALA A 1 122 ? -8.716 -2.871 3.633 1.00 93.81 122 ALA A CA 1
ATOM 920 C C . ALA A 1 122 ? -9.622 -1.701 3.207 1.00 93.81 122 ALA A C 1
ATOM 922 O O . ALA A 1 122 ? -9.153 -0.573 3.084 1.00 93.81 122 ALA A O 1
ATOM 923 N N . VAL A 1 123 ? -10.933 -1.939 3.061 1.00 91.88 123 VAL A N 1
ATOM 924 C CA . VAL A 1 123 ? -11.913 -0.882 2.742 1.00 91.88 123 VAL A CA 1
ATOM 925 C C . VAL A 1 123 ? -11.978 0.175 3.846 1.00 91.88 123 VAL A C 1
ATOM 927 O O . VAL A 1 123 ? -11.979 1.372 3.568 1.00 91.88 123 VAL A O 1
ATOM 930 N N . THR A 1 124 ? -12.039 -0.258 5.105 1.00 91.50 124 THR A N 1
ATOM 931 C CA . THR A 1 124 ? -12.112 0.649 6.258 1.00 91.50 124 THR A CA 1
ATOM 932 C C . THR A 1 124 ? -10.856 1.506 6.344 1.00 91.50 124 THR A C 1
ATOM 934 O O . THR A 1 124 ? -10.964 2.713 6.544 1.00 91.50 124 THR A O 1
ATOM 937 N N . HIS A 1 125 ? -9.682 0.899 6.159 1.00 91.31 125 HIS A N 1
ATOM 938 C CA . HIS A 1 125 ? -8.409 1.613 6.129 1.00 91.31 125 HIS A CA 1
ATOM 939 C C . HIS A 1 125 ? -8.378 2.649 5.008 1.00 91.31 125 HIS A C 1
ATOM 941 O O . HIS A 1 125 ? -8.166 3.825 5.289 1.00 91.31 125 HIS A O 1
ATOM 947 N N . LEU A 1 126 ? -8.730 2.260 3.778 1.00 89.81 126 LEU A N 1
ATOM 948 C CA . LEU A 1 126 ? -8.786 3.177 2.638 1.00 89.81 126 LEU A CA 1
ATOM 949 C C . LEU A 1 126 ? -9.703 4.380 2.904 1.00 89.81 126 LEU A C 1
ATOM 951 O O . LEU A 1 126 ? -9.326 5.512 2.620 1.00 89.81 126 LEU A O 1
ATOM 955 N N . PHE A 1 127 ? -10.883 4.171 3.498 1.00 88.38 127 PHE A N 1
ATOM 956 C CA . PHE A 1 127 ? -11.767 5.286 3.855 1.00 88.38 127 PHE A CA 1
ATOM 957 C C . PHE A 1 127 ? -11.200 6.172 4.965 1.00 88.38 127 PHE A C 1
ATOM 959 O O . PHE A 1 127 ? -11.389 7.385 4.926 1.00 88.38 127 PHE A O 1
ATOM 966 N N . ARG A 1 128 ? -10.505 5.605 5.955 1.00 86.69 128 ARG A N 1
ATOM 967 C CA . ARG A 1 128 ? -9.842 6.395 7.004 1.00 86.69 128 ARG A CA 1
ATOM 968 C C . ARG A 1 128 ? -8.714 7.241 6.423 1.00 86.69 128 ARG A C 1
ATOM 970 O O . ARG A 1 128 ? -8.622 8.420 6.760 1.00 86.69 128 ARG A O 1
ATOM 977 N N . VAL A 1 129 ? -7.929 6.668 5.511 1.00 84.50 129 VAL A N 1
ATOM 978 C CA . VAL A 1 129 ? -6.901 7.371 4.737 1.00 84.50 129 VAL A CA 1
ATOM 979 C C . VAL A 1 129 ? -7.539 8.499 3.925 1.00 84.50 129 VAL A C 1
ATOM 981 O O . VAL A 1 129 ? -7.178 9.654 4.130 1.00 84.50 129 VAL A O 1
ATOM 984 N N . ALA A 1 130 ? -8.557 8.203 3.110 1.00 82.69 130 ALA A N 1
ATOM 985 C CA . ALA A 1 130 ? -9.269 9.182 2.280 1.00 82.69 130 ALA A CA 1
ATOM 986 C C . ALA A 1 130 ? -9.865 10.349 3.086 1.00 82.69 130 ALA A C 1
ATOM 988 O O . ALA A 1 130 ? -9.778 11.506 2.681 1.00 82.69 130 ALA A O 1
ATOM 989 N N . CYS A 1 131 ? -10.430 10.059 4.260 1.00 80.50 131 CYS A N 1
ATOM 990 C CA . CYS A 1 131 ? -10.989 11.060 5.169 1.00 80.50 131 CYS A CA 1
ATOM 991 C C . CYS A 1 131 ? -9.928 11.815 5.995 1.00 80.50 131 CYS A C 1
ATOM 993 O O . CYS A 1 131 ? -10.299 12.617 6.852 1.00 80.50 131 CYS A O 1
ATOM 995 N N . GLY A 1 132 ? -8.631 11.548 5.798 1.00 75.06 132 GLY A N 1
ATOM 996 C CA . GLY A 1 132 ? -7.536 12.188 6.535 1.00 75.06 132 GLY A CA 1
ATOM 997 C C . GLY A 1 132 ? -7.412 11.755 8.002 1.00 75.06 132 GLY A C 1
ATOM 998 O O . GLY A 1 132 ? -6.672 12.376 8.762 1.00 75.06 132 GLY A O 1
ATOM 999 N N . LEU A 1 133 ? -8.108 10.689 8.418 1.00 76.12 133 LEU A N 1
ATOM 1000 C CA . LEU A 1 133 ? -8.069 10.167 9.794 1.00 76.12 133 LEU A CA 1
ATOM 1001 C C . LEU A 1 133 ? -6.748 9.469 10.134 1.00 76.12 133 LEU A C 1
ATOM 1003 O O . LEU A 1 133 ? -6.472 9.236 11.306 1.00 76.12 133 LEU A O 1
ATOM 1007 N N . GLU A 1 134 ? -5.955 9.148 9.115 1.00 72.62 134 GLU A N 1
ATOM 1008 C CA . GLU A 1 134 ? -4.620 8.556 9.237 1.00 72.62 134 GLU A CA 1
ATOM 1009 C C . GLU A 1 134 ? -3.503 9.596 9.014 1.00 72.62 134 GLU A C 1
ATOM 1011 O O . GLU A 1 134 ? -2.353 9.223 8.800 1.00 72.62 134 GLU A O 1
ATOM 1016 N N . SER A 1 135 ? -3.813 10.899 8.981 1.00 64.88 135 SER A N 1
ATOM 1017 C CA . SER A 1 135 ? -2.805 11.955 8.786 1.00 64.88 135 SER A CA 1
ATOM 1018 C C . SER A 1 135 ? -2.048 12.284 10.082 1.00 64.88 135 SER A C 1
ATOM 1020 O O . SER A 1 135 ? -2.619 12.223 11.170 1.00 64.88 135 SER A O 1
ATOM 1022 N N . LEU A 1 136 ? -0.776 12.697 9.953 1.00 57.75 136 LEU A N 1
ATOM 1023 C CA . LEU A 1 136 ? 0.065 13.200 11.055 1.00 57.75 136 LEU A CA 1
ATOM 1024 C C . LEU A 1 136 ? -0.586 14.389 11.781 1.00 57.75 136 LEU A C 1
ATOM 1026 O O . LEU A 1 136 ? -0.426 14.548 12.992 1.00 57.75 136 LEU A O 1
ATOM 1030 N N . VAL A 1 137 ? -1.343 15.206 11.043 1.00 58.78 137 VAL A N 1
ATOM 1031 C CA . VAL A 1 137 ? -2.182 16.280 11.575 1.00 58.78 137 VAL A CA 1
ATOM 1032 C C . VAL A 1 137 ? -3.638 15.926 11.290 1.00 58.78 137 VAL A C 1
ATOM 1034 O O . VAL A 1 137 ? -4.086 15.929 10.142 1.00 58.78 137 VAL A O 1
ATOM 1037 N N . LEU A 1 138 ? -4.391 15.616 12.348 1.00 51.03 138 LEU A N 1
ATOM 1038 C CA . LEU A 1 138 ? -5.826 15.341 12.263 1.00 51.03 138 LEU A CA 1
ATOM 1039 C C . LEU A 1 138 ? -6.553 16.514 11.585 1.00 51.03 138 LEU A C 1
ATOM 1041 O O . LEU A 1 138 ? -6.665 17.594 12.162 1.00 51.03 138 LEU A O 1
ATOM 1045 N N . GLY A 1 139 ? -7.080 16.279 10.381 1.00 49.16 139 GLY A N 1
ATOM 1046 C CA . GLY A 1 139 ? -7.895 17.250 9.644 1.00 49.16 139 GLY A CA 1
ATOM 1047 C C . GLY A 1 139 ? -7.185 18.042 8.542 1.00 49.16 139 GLY A C 1
ATOM 1048 O O . GLY A 1 139 ? -7.845 18.864 7.908 1.00 49.16 139 GLY A O 1
ATOM 1049 N N . GLU A 1 140 ? -5.901 17.801 8.254 1.00 54.53 140 GLU A N 1
ATOM 1050 C CA . GLU A 1 140 ? -5.299 18.327 7.020 1.00 54.53 140 GLU A CA 1
ATOM 1051 C C . GLU A 1 140 ? -5.792 17.533 5.801 1.00 54.53 140 GLU A C 1
ATOM 1053 O O . GLU A 1 140 ? -5.628 16.317 5.693 1.00 54.53 140 GLU A O 1
ATOM 1058 N N . ALA A 1 141 ? -6.457 18.244 4.887 1.00 51.47 141 ALA A N 1
ATOM 1059 C CA . ALA A 1 141 ? -7.181 17.710 3.736 1.00 51.47 141 ALA A CA 1
ATOM 1060 C C . ALA A 1 141 ? -6.271 17.321 2.553 1.00 51.47 141 ALA A C 1
ATOM 1062 O O . ALA A 1 141 ? -6.644 17.517 1.399 1.00 51.47 141 ALA A O 1
ATOM 1063 N N . GLU A 1 142 ? -5.079 16.784 2.810 1.00 52.50 142 GLU A N 1
ATOM 1064 C CA . GLU A 1 142 ? -4.146 16.419 1.735 1.00 52.50 142 GLU A CA 1
ATOM 1065 C C . GLU A 1 142 ? -4.571 15.145 0.988 1.00 52.50 142 GLU A C 1
ATOM 1067 O O . GLU A 1 142 ? -4.400 15.069 -0.226 1.00 52.50 142 GLU A O 1
ATOM 1072 N N . ILE A 1 143 ? -5.208 14.177 1.659 1.00 50.00 143 ILE A N 1
ATOM 1073 C CA . ILE A 1 143 ? -5.574 12.896 1.025 1.00 50.00 143 ILE A CA 1
ATOM 1074 C C . ILE A 1 143 ? -6.861 12.993 0.178 1.00 50.00 143 ILE A C 1
ATOM 1076 O O . ILE A 1 143 ? -7.011 12.265 -0.800 1.00 50.00 143 ILE A O 1
ATOM 1080 N N . LEU A 1 144 ? -7.783 13.918 0.482 1.00 47.50 144 LEU A N 1
ATOM 1081 C CA . LEU A 1 144 ? -9.077 14.007 -0.222 1.00 47.50 144 LEU A CA 1
ATOM 1082 C C . LEU A 1 144 ? -8.933 14.418 -1.703 1.00 47.50 144 LEU A C 1
ATOM 1084 O O . LEU A 1 144 ? -9.844 14.198 -2.493 1.00 47.50 144 LEU A O 1
ATOM 1088 N N . GLY A 1 145 ? -7.802 15.018 -2.089 1.00 48.44 145 GLY A N 1
ATOM 1089 C CA . GLY A 1 145 ? -7.475 15.306 -3.491 1.00 48.44 145 GLY A CA 1
ATOM 1090 C C . GLY A 1 145 ? -6.770 14.161 -4.232 1.00 48.44 145 GLY A C 1
ATOM 1091 O O . GLY A 1 145 ? -6.499 14.299 -5.422 1.00 48.44 145 GLY A O 1
ATOM 1092 N N . GLN A 1 146 ? -6.4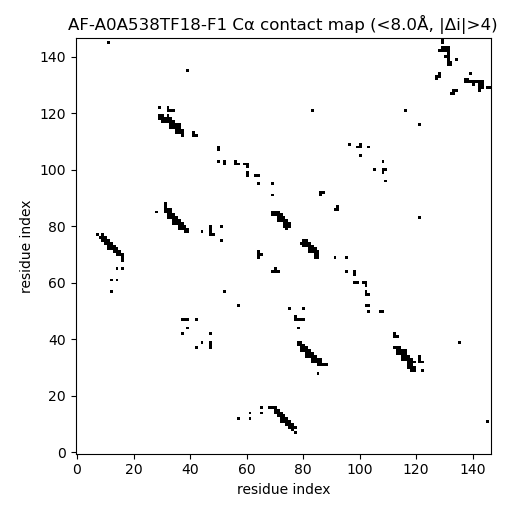34 13.069 -3.538 1.00 48.69 146 GLN A N 1
ATOM 1093 C CA . GLN A 1 146 ? -5.534 12.003 -4.003 1.00 48.69 146 GLN A CA 1
ATOM 1094 C C . GLN A 1 146 ? -6.233 10.639 -4.165 1.00 48.69 146 GLN A C 1
ATOM 1096 O O . GLN A 1 146 ? -5.651 9.724 -4.747 1.00 48.69 146 GLN A O 1
ATOM 1101 N N . VAL A 1 147 ? -7.465 10.503 -3.661 1.00 50.53 147 VAL A N 1
ATOM 1102 C CA . VAL A 1 147 ? -8.336 9.315 -3.775 1.00 50.53 147 VAL A CA 1
ATOM 1103 C C . VAL A 1 147 ? -9.495 9.624 -4.711 1.00 50.53 147 VAL A C 1
ATOM 1105 O O . VAL A 1 147 ? -9.794 8.769 -5.573 1.00 50.53 147 VAL A O 1
#

Radius of gyration: 15.79 Å; Cα contacts (8 Å, |Δi|>4): 192; chains: 1; bounding box: 46×46×32 Å

InterPro domains:
  IPR015895 Glutamyl-tRNA reductase, N-terminal [PF05201] (37-147)
  IPR036343 Glutamyl-tRNA reductase, N-terminal domain superfamily [G3DSA:3.30.460.30] (31-147)
  IPR036343 Glutamyl-tRNA reductase, N-terminal domain superfamily [SSF69742] (33-147)

Nearest PDB structures (foldseek):
  8fg6-assembly1_B  TM=6.295E-01  e=3.140E-02  synthetic construct
  6wxo-assembly1_B  TM=4.731E-01  e=1.295E-02  synthetic construct
  5nvl-assembly2_C  TM=4.670E-01  e=1.668E-02  Homo sapiens
  7byw-assembly1_B  TM=3.729E-01  e=1.379E-02  Paracidovorax avenae ATCC 19860
  1rf8-assembly1_A  TM=4.227E-01  e=1.627E-01  Saccharomyces cerevisiae

pLDDT: mean 72.46, std 19.04, range [27.8, 94.81]

Solvent-accessible surface area (backbone atoms only — not comparable to full-atom values): 8570 Å² total; per-residue (Å²): 135,85,80,84,75,80,79,83,76,72,48,71,52,74,54,78,71,88,85,86,75,90,87,84,53,84,70,57,54,46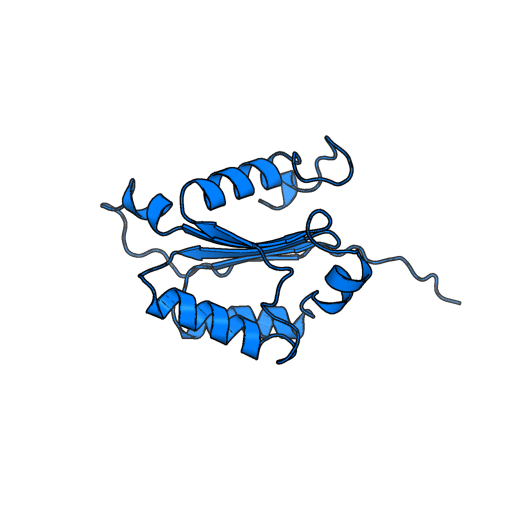,66,23,27,32,26,43,35,37,32,66,91,59,39,55,69,71,54,45,61,71,64,51,69,49,74,69,25,47,52,47,28,50,53,44,35,56,76,71,71,50,51,37,40,39,46,41,48,95,58,32,44,35,43,35,33,60,45,87,46,71,69,49,50,53,51,51,53,50,34,49,26,73,26,48,61,75,91,69,52,85,58,96,50,49,47,79,33,52,16,69,55,27,53,50,48,52,51,36,41,39,69,12,72,72,42,99,51,84,71,53,72,70,35,62,81,70,112

Sequence (147 aa):
MADAESTCDTWVIMTTVPHTRRAQARTTAIESLRALTISHHTASLEELERLALSPAARDALARRLEGVGIDAVLLATCNRTELYWISGGREVDEMVHAALRGAGEPDELPGEHFTGLEALAAVTHLFRVACGLESLVLGEAEILGQV